Protein AF-A0A6G1YR23-F1 (afdb_monomer_lite)

Secondary structure (DSSP, 8-state):
--TTTHHHHTT--GGGT--SS--EE-TTSBHHHHHHHHHHHT-SEEEEE-TTT--EEEEEEHHHHIIIIIIIS---TTT-BGGGT-B-S-----TTS-TT--

Structure (mmCIF, N/CA/C/O backbone):
data_AF-A0A6G1YR23-F1
#
_entry.id   AF-A0A6G1YR23-F1
#
loop_
_atom_site.group_PDB
_atom_site.id
_atom_site.type_symbol
_atom_site.label_atom_id
_atom_site.label_alt_id
_atom_site.label_comp_id
_atom_site.label_asym_id
_atom_site.label_entity_id
_atom_site.label_seq_id
_atom_site.pdbx_PDB_ins_code
_atom_site.Cartn_x
_atom_site.Cartn_y
_atom_site.Cartn_z
_atom_site.occupancy
_atom_site.B_iso_or_equiv
_atom_site.auth_seq_id
_atom_site.auth_comp_id
_atom_site.auth_asym_id
_atom_site.auth_atom_id
_atom_site.pdbx_PDB_model_num
ATOM 1 N N . MET A 1 1 ? 19.994 -20.810 -31.579 1.00 46.50 1 MET A N 1
ATOM 2 C CA . MET A 1 1 ? 18.744 -20.019 -31.581 1.00 46.50 1 MET A CA 1
ATOM 3 C C . MET A 1 1 ? 18.369 -19.456 -30.195 1.00 46.50 1 MET A C 1
ATOM 5 O O . MET A 1 1 ? 17.313 -18.864 -30.080 1.00 46.50 1 MET A O 1
ATOM 9 N N . ILE A 1 2 ? 19.227 -19.563 -29.160 1.00 46.53 2 ILE A N 1
ATOM 10 C CA . ILE A 1 2 ? 18.91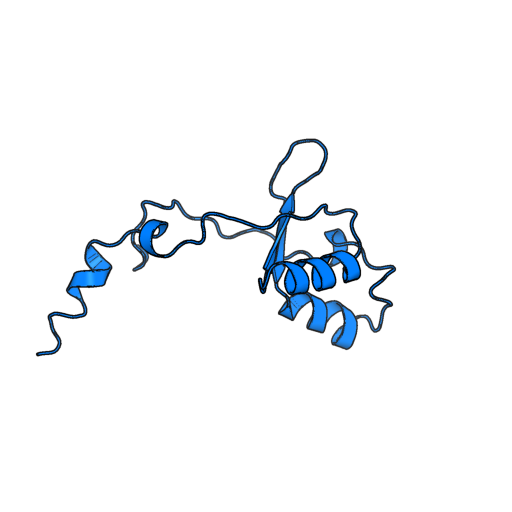6 -19.113 -27.777 1.00 46.53 2 ILE A CA 1
ATOM 11 C C . ILE A 1 2 ? 19.632 -17.789 -27.408 1.00 46.53 2 ILE A C 1
ATOM 13 O O . ILE A 1 2 ? 19.187 -17.061 -26.535 1.00 46.53 2 ILE A O 1
ATOM 17 N N . LYS A 1 3 ? 20.684 -17.389 -28.145 1.00 48.16 3 LYS A N 1
ATOM 18 C CA . LYS A 1 3 ? 21.466 -16.156 -27.884 1.00 48.16 3 LYS A CA 1
ATOM 19 C C . LYS A 1 3 ? 20.715 -14.832 -28.116 1.00 48.16 3 LYS A C 1
ATOM 21 O O . LYS A 1 3 ? 21.258 -13.774 -27.821 1.00 48.16 3 LYS A O 1
ATOM 26 N N . SER A 1 4 ? 19.523 -14.869 -28.715 1.00 51.97 4 SER A N 1
ATOM 27 C CA . SER A 1 4 ? 18.800 -13.653 -29.115 1.00 51.97 4 SER A CA 1
ATOM 28 C C . SER A 1 4 ? 17.826 -13.143 -28.051 1.00 51.97 4 SER A C 1
ATOM 30 O O . SER A 1 4 ? 17.459 -11.975 -28.114 1.00 51.97 4 SER A O 1
ATOM 32 N N . ILE A 1 5 ? 17.435 -13.988 -27.084 1.00 55.25 5 ILE A N 1
ATOM 33 C CA . ILE A 1 5 ? 16.545 -13.604 -25.976 1.00 55.25 5 ILE A CA 1
ATOM 34 C C . ILE A 1 5 ? 17.318 -12.840 -24.880 1.00 55.25 5 ILE A C 1
ATOM 36 O O . ILE A 1 5 ? 16.794 -11.880 -24.329 1.00 5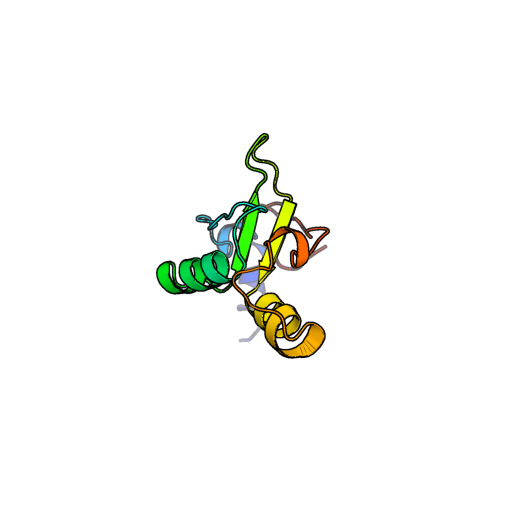5.25 5 ILE A O 1
ATOM 40 N N . ASP A 1 6 ? 18.592 -13.189 -24.646 1.00 56.00 6 ASP A N 1
ATOM 41 C CA . ASP A 1 6 ? 19.474 -12.531 -23.659 1.00 56.00 6 ASP A CA 1
ATOM 42 C C . ASP A 1 6 ? 19.741 -11.055 -23.980 1.00 56.00 6 ASP A C 1
ATOM 44 O O . ASP A 1 6 ? 19.862 -10.223 -23.089 1.00 56.00 6 ASP A O 1
ATOM 48 N N . ARG A 1 7 ? 19.809 -10.702 -25.269 1.00 56.12 7 ARG A N 1
ATOM 49 C CA . ARG A 1 7 ? 20.173 -9.342 -25.702 1.00 56.12 7 ARG A CA 1
ATOM 50 C C . ARG A 1 7 ? 19.109 -8.293 -25.355 1.00 56.12 7 ARG A C 1
A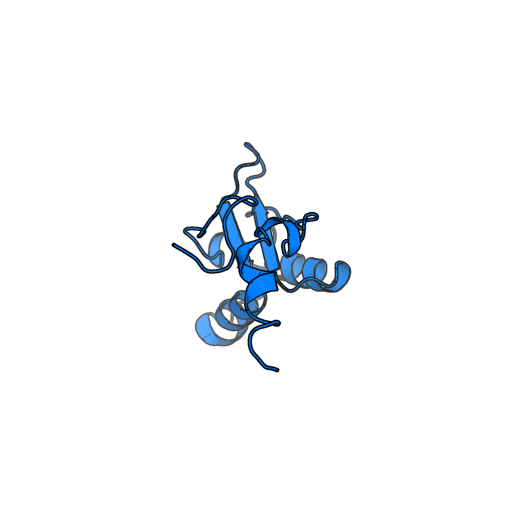TOM 52 O O . ARG A 1 7 ? 19.408 -7.102 -25.329 1.00 56.12 7 ARG A O 1
ATOM 59 N N . PHE A 1 8 ? 17.868 -8.722 -25.127 1.00 60.81 8 PHE A N 1
ATOM 60 C CA . PHE A 1 8 ? 16.754 -7.820 -24.838 1.00 60.81 8 PHE A CA 1
ATOM 61 C C . PHE A 1 8 ? 16.875 -7.191 -23.441 1.00 60.81 8 PHE A C 1
ATOM 63 O O . PHE A 1 8 ? 16.582 -6.010 -23.275 1.00 60.81 8 PHE A O 1
ATOM 70 N N . TRP A 1 9 ? 17.375 -7.943 -22.457 1.00 61.06 9 TRP A N 1
ATOM 71 C CA . TRP A 1 9 ? 17.504 -7.492 -21.066 1.00 61.06 9 TRP A CA 1
ATOM 72 C C . TRP A 1 9 ? 18.694 -6.553 -20.842 1.00 61.06 9 TRP A C 1
ATOM 74 O O . TRP A 1 9 ? 18.626 -5.674 -19.991 1.00 61.06 9 TRP A O 1
ATOM 84 N N . THR A 1 10 ? 19.726 -6.643 -21.687 1.00 66.69 10 THR A N 1
ATOM 85 C CA . THR A 1 10 ? 20.965 -5.854 -21.563 1.00 66.69 10 THR A CA 1
ATOM 86 C C . THR A 1 10 ? 20.812 -4.383 -21.966 1.00 66.69 10 THR A C 1
ATOM 88 O O . THR A 1 10 ? 21.689 -3.570 -21.680 1.00 66.69 10 THR A O 1
ATOM 91 N N . THR A 1 11 ? 19.734 -4.034 -22.676 1.00 80.19 11 THR A N 1
ATOM 92 C CA . THR A 1 11 ? 19.461 -2.656 -23.139 1.00 80.19 11 THR A CA 1
ATOM 93 C C . THR A 1 11 ? 18.185 -2.061 -22.559 1.00 80.19 11 THR A C 1
ATOM 95 O O . THR A 1 11 ? 18.008 -0.846 -22.624 1.00 80.19 11 THR A O 1
ATOM 98 N N . ALA A 1 12 ? 17.321 -2.894 -21.978 1.00 86.31 12 ALA A N 1
ATOM 99 C CA . ALA A 1 12 ? 16.132 -2.436 -21.287 1.00 86.31 12 ALA A CA 1
ATOM 100 C C . ALA A 1 12 ? 16.495 -1.839 -19.920 1.00 86.31 12 ALA A C 1
ATOM 102 O O . ALA A 1 12 ? 17.470 -2.217 -19.273 1.00 86.31 12 ALA A O 1
ATOM 103 N N . THR A 1 13 ? 15.679 -0.898 -19.476 1.00 90.50 13 THR A N 1
ATOM 104 C CA . THR A 1 13 ? 15.761 -0.227 -18.180 1.00 90.50 13 THR A CA 1
ATOM 105 C C . THR A 1 13 ? 14.593 -0.651 -17.299 1.00 90.50 13 THR A C 1
ATOM 107 O O . THR A 1 13 ? 13.567 -1.119 -17.790 1.00 90.50 13 THR A O 1
ATOM 110 N N . ILE A 1 14 ? 14.685 -0.437 -15.986 1.00 89.38 14 ILE A N 1
ATOM 111 C CA . ILE A 1 14 ? 13.546 -0.659 -15.077 1.00 89.38 14 ILE A CA 1
ATOM 112 C C . ILE A 1 14 ? 12.311 0.157 -15.501 1.00 89.38 14 ILE A C 1
ATOM 114 O O . ILE A 1 14 ? 11.188 -0.314 -15.330 1.00 89.38 14 ILE A O 1
ATOM 118 N N . SER A 1 15 ? 12.490 1.334 -16.113 1.00 89.75 15 SER A N 1
ATOM 119 C CA . SER A 1 15 ? 11.390 2.134 -16.664 1.00 89.75 15 SER A CA 1
ATOM 120 C C . SER A 1 15 ? 10.544 1.401 -17.696 1.00 89.75 15 SER A C 1
ATOM 122 O O . SER A 1 15 ? 9.353 1.687 -17.781 1.00 89.75 15 SER A O 1
ATOM 124 N N . ASP A 1 16 ? 11.128 0.461 -18.437 1.00 88.56 16 ASP A N 1
ATOM 125 C CA . ASP A 1 16 ? 10.420 -0.291 -19.475 1.00 88.56 16 ASP A CA 1
ATOM 126 C C . ASP A 1 16 ? 9.456 -1.332 -18.880 1.00 88.56 16 ASP A C 1
ATOM 128 O O . ASP A 1 16 ? 8.544 -1.796 -19.560 1.00 88.56 16 ASP A O 1
ATOM 132 N N . PHE A 1 17 ? 9.622 -1.662 -17.593 1.00 87.56 17 PHE A N 1
ATOM 133 C CA . PHE A 1 17 ? 8.829 -2.669 -16.879 1.00 87.56 17 PHE A CA 1
ATOM 134 C C . PHE A 1 17 ? 8.029 -2.105 -15.696 1.00 87.56 17 PHE A C 1
ATOM 136 O O . PHE A 1 17 ? 7.188 -2.806 -15.134 1.00 87.56 17 PHE A O 1
ATOM 143 N N . MET A 1 18 ? 8.289 -0.864 -15.273 1.00 87.81 18 MET A N 1
ATOM 144 C CA . MET A 1 18 ? 7.645 -0.282 -14.094 1.00 87.81 18 MET A CA 1
ATOM 145 C C . MET A 1 18 ? 6.231 0.231 -14.386 1.00 87.81 18 MET A C 1
ATOM 147 O O . MET A 1 18 ? 5.965 0.864 -15.409 1.00 87.81 18 MET A O 1
ATOM 151 N N . THR A 1 19 ? 5.337 0.083 -13.412 1.00 84.94 19 THR A N 1
ATOM 152 C CA . THR A 1 19 ? 4.050 0.786 -13.421 1.00 84.94 19 THR A CA 1
ATOM 153 C C . THR A 1 19 ? 4.250 2.234 -12.975 1.00 84.94 19 THR A C 1
ATOM 155 O O . THR A 1 19 ? 4.691 2.497 -11.858 1.00 84.94 19 THR A O 1
ATOM 158 N N . THR A 1 20 ? 3.899 3.194 -13.832 1.00 81.56 20 THR A N 1
ATOM 159 C CA . THR A 1 20 ? 4.062 4.636 -13.553 1.00 81.56 20 THR A CA 1
ATOM 160 C C . THR A 1 20 ? 2.943 5.222 -12.695 1.00 81.56 20 THR A C 1
ATOM 162 O O . THR A 1 20 ? 3.161 6.183 -11.960 1.00 81.56 20 THR A O 1
ATOM 165 N N . ARG A 1 21 ? 1.735 4.653 -12.770 1.00 80.44 21 ARG A N 1
ATOM 166 C CA . ARG A 1 21 ? 0.590 5.063 -11.949 1.00 80.44 21 ARG A CA 1
ATOM 167 C C . ARG A 1 21 ? 0.552 4.243 -10.672 1.00 80.44 21 ARG A C 1
ATOM 169 O O . ARG A 1 21 ? 0.004 3.148 -10.638 1.00 80.44 21 ARG A O 1
ATOM 176 N N . ILE A 1 22 ? 1.169 4.790 -9.635 1.00 84.12 22 ILE A N 1
ATOM 177 C CA . ILE A 1 22 ? 1.212 4.181 -8.312 1.00 84.12 22 ILE A CA 1
ATOM 178 C C . ILE A 1 22 ? -0.031 4.609 -7.533 1.00 84.12 22 ILE A C 1
ATOM 180 O O . ILE A 1 22 ? -0.294 5.800 -7.369 1.00 84.12 22 ILE A O 1
ATOM 184 N N . GLU A 1 23 ? -0.778 3.639 -7.016 1.00 94.25 23 GLU A N 1
ATOM 185 C CA . GLU A 1 23 ? -1.890 3.914 -6.116 1.00 94.25 23 GLU A CA 1
ATOM 186 C C . GLU A 1 23 ? -1.385 4.092 -4.679 1.00 94.25 23 GLU A C 1
ATOM 188 O O . GLU A 1 23 ? -0.725 3.220 -4.108 1.00 94.25 23 GLU A O 1
ATOM 193 N N . ALA A 1 24 ? -1.704 5.246 -4.089 1.00 94.38 24 ALA A N 1
ATOM 194 C CA . ALA A 1 24 ? -1.261 5.619 -2.748 1.00 94.38 24 ALA A CA 1
ATOM 195 C C . ALA A 1 24 ? -2.390 5.571 -1.709 1.00 94.38 24 ALA A C 1
ATOM 197 O O . ALA A 1 24 ? -3.567 5.746 -2.044 1.00 94.38 24 ALA A O 1
ATOM 198 N N . ILE A 1 25 ? -2.053 5.384 -0.435 1.00 95.88 25 ILE A N 1
ATOM 199 C CA . ILE A 1 25 ? -3.011 5.448 0.670 1.00 95.88 25 ILE A CA 1
ATOM 200 C C . ILE A 1 25 ? -2.407 6.068 1.932 1.00 95.88 25 ILE A C 1
ATOM 202 O O . ILE A 1 25 ? -1.220 5.926 2.210 1.00 95.88 25 ILE A O 1
ATOM 206 N N . SER A 1 26 ? -3.249 6.746 2.711 1.00 95.06 26 SER A N 1
ATOM 207 C CA . SER A 1 26 ? -2.853 7.355 3.981 1.00 95.06 26 SER A CA 1
ATOM 208 C C . SER A 1 26 ? -2.478 6.287 5.025 1.00 95.06 26 SER A C 1
ATOM 210 O O . SER A 1 26 ? -3.172 5.260 5.126 1.00 95.06 26 SER A O 1
ATOM 212 N N . PRO A 1 27 ? -1.461 6.533 5.876 1.00 93.81 27 PRO A N 1
ATOM 213 C CA . PRO A 1 27 ? -1.108 5.660 6.998 1.00 93.81 27 PRO A CA 1
ATOM 214 C C . PRO A 1 27 ? -2.217 5.569 8.055 1.00 93.81 27 PRO A C 1
ATOM 216 O O . PRO A 1 27 ? -2.267 4.605 8.822 1.00 93.81 27 PRO A O 1
ATOM 219 N N . SER A 1 28 ? -3.106 6.566 8.106 1.00 93.62 28 SER A N 1
ATOM 220 C CA . SER A 1 28 ? -4.203 6.638 9.074 1.00 93.62 28 SER A CA 1
ATOM 221 C C . SER A 1 28 ? -5.457 5.875 8.637 1.00 93.62 28 SER A C 1
ATOM 223 O O . SER A 1 28 ? -6.328 5.613 9.469 1.00 93.62 28 SER A O 1
ATOM 225 N N . SER A 1 29 ? -5.544 5.501 7.354 1.00 94.06 29 SER A N 1
ATOM 226 C CA . SER A 1 29 ? -6.663 4.728 6.810 1.00 94.06 29 SER A CA 1
ATOM 227 C C . SER A 1 29 ? -6.695 3.307 7.375 1.00 94.06 29 SER A C 1
ATOM 229 O O . SER A 1 29 ? -5.662 2.749 7.757 1.00 94.06 29 SER A O 1
ATOM 231 N N . SER A 1 30 ? -7.894 2.725 7.426 1.00 93.19 30 SER A N 1
ATOM 232 C CA . SER A 1 30 ? -8.066 1.335 7.838 1.00 93.19 30 SER A CA 1
ATOM 233 C C . SER A 1 30 ? -7.557 0.374 6.769 1.00 93.19 30 SER A C 1
ATOM 235 O O . SER A 1 30 ? -7.591 0.670 5.570 1.00 93.19 30 SER A O 1
ATOM 237 N N . VAL A 1 31 ? -7.170 -0.822 7.203 1.00 91.81 31 VAL A N 1
ATOM 238 C CA . VAL A 1 31 ? -6.786 -1.910 6.296 1.00 91.81 31 VAL A CA 1
ATOM 239 C C . VAL A 1 31 ? -7.950 -2.308 5.377 1.00 91.81 31 VAL A C 1
ATOM 241 O O . VAL A 1 31 ? -7.729 -2.704 4.237 1.00 91.81 31 VAL A O 1
ATOM 244 N N . GLN A 1 32 ? -9.203 -2.117 5.805 1.00 92.44 32 GLN A N 1
ATOM 245 C CA . GLN A 1 32 ? -10.361 -2.380 4.944 1.00 92.44 32 GLN A CA 1
ATOM 246 C C . GLN A 1 32 ? -10.412 -1.405 3.773 1.00 92.44 32 GLN A C 1
ATOM 248 O O . GLN A 1 32 ? -10.662 -1.804 2.640 1.00 92.44 32 GLN A O 1
ATOM 253 N N . LYS A 1 33 ? -10.144 -0.121 4.031 1.00 94.62 33 LYS A N 1
ATOM 254 C CA . LYS A 1 33 ? -10.087 0.890 2.975 1.00 94.62 33 LYS A CA 1
ATOM 255 C C . LYS A 1 33 ? -8.963 0.586 1.983 1.00 94.62 33 LYS A C 1
ATOM 257 O O . LYS A 1 33 ? -9.134 0.817 0.791 1.00 94.62 33 LYS A O 1
ATOM 262 N N . THR A 1 34 ? -7.856 0.030 2.467 1.00 94.44 34 THR A N 1
ATOM 263 C CA . THR A 1 34 ? -6.757 -0.488 1.642 1.00 94.44 34 THR A CA 1
ATOM 264 C C . THR A 1 34 ? -7.222 -1.633 0.743 1.00 94.44 34 THR A C 1
ATOM 266 O O . THR A 1 34 ? -7.064 -1.528 -0.469 1.00 94.44 34 THR A O 1
ATOM 269 N N . ALA A 1 35 ? -7.862 -2.666 1.298 1.00 93.62 35 ALA A N 1
ATOM 270 C CA . ALA A 1 35 ? -8.367 -3.809 0.529 1.00 93.62 35 ALA A CA 1
ATOM 271 C C . ALA A 1 35 ? -9.437 -3.411 -0.508 1.00 93.62 35 ALA A C 1
ATOM 273 O O . ALA A 1 35 ? -9.382 -3.841 -1.661 1.00 93.62 35 ALA A O 1
ATOM 274 N N . ASN A 1 36 ? -10.368 -2.528 -0.134 1.00 95.19 36 ASN A N 1
ATOM 275 C CA . ASN A 1 36 ? -11.364 -1.994 -1.064 1.00 95.19 36 ASN A CA 1
ATOM 276 C C . ASN A 1 36 ? -10.688 -1.226 -2.202 1.00 95.19 36 ASN A C 1
ATOM 278 O O . ASN A 1 36 ? -10.974 -1.476 -3.364 1.00 95.19 36 ASN A O 1
ATOM 282 N N . LYS A 1 37 ? -9.731 -0.344 -1.883 1.00 95.94 37 LYS A N 1
ATOM 283 C CA . LYS A 1 37 ? -9.018 0.429 -2.902 1.00 95.94 37 LYS A CA 1
ATOM 284 C C . LYS A 1 37 ? -8.197 -0.461 -3.845 1.00 95.94 37 LYS A C 1
ATOM 286 O O . LYS A 1 37 ? -8.144 -0.162 -5.032 1.00 95.94 37 LYS A O 1
ATOM 291 N N . MET A 1 38 ? -7.575 -1.529 -3.342 1.00 95.19 38 MET A N 1
ATOM 292 C CA . MET A 1 38 ? -6.895 -2.539 -4.167 1.00 95.19 38 MET A CA 1
ATOM 293 C C . MET A 1 38 ? -7.859 -3.191 -5.163 1.00 95.19 38 MET A C 1
ATOM 295 O O . MET A 1 38 ? -7.551 -3.264 -6.348 1.00 95.19 38 MET A O 1
ATOM 299 N N . THR A 1 39 ? -9.051 -3.569 -4.693 1.00 94.81 39 THR A N 1
ATOM 300 C CA . THR A 1 39 ? -10.111 -4.162 -5.525 1.00 94.81 39 THR A CA 1
ATOM 301 C C . THR A 1 39 ? -10.626 -3.171 -6.572 1.00 94.81 39 THR A C 1
ATOM 303 O O . THR A 1 39 ? -10.682 -3.494 -7.753 1.00 94.81 39 THR A O 1
ATOM 306 N N . ASP A 1 40 ? -10.940 -1.938 -6.165 1.00 96.44 40 ASP A N 1
ATOM 307 C CA . ASP A 1 40 ? -11.485 -0.893 -7.044 1.00 96.44 40 ASP A CA 1
ATOM 308 C C . ASP A 1 40 ? -10.504 -0.465 -8.146 1.00 96.44 40 ASP A C 1
ATOM 310 O O . ASP A 1 40 ? -10.910 0.037 -9.196 1.00 96.44 40 ASP A O 1
ATOM 314 N N . ARG A 1 41 ? -9.200 -0.585 -7.878 1.00 94.81 41 ARG A N 1
ATOM 315 C CA . ARG A 1 41 ? -8.124 -0.164 -8.784 1.00 94.81 41 ARG A CA 1
ATOM 316 C C . ARG A 1 41 ? -7.453 -1.322 -9.516 1.00 94.81 41 ARG A C 1
ATOM 318 O O . ARG A 1 41 ? -6.594 -1.042 -10.344 1.00 94.81 41 ARG A O 1
ATOM 325 N N . ASP A 1 42 ? -7.849 -2.561 -9.231 1.00 92.75 42 ASP A N 1
ATOM 326 C CA . ASP A 1 42 ? -7.247 -3.785 -9.771 1.00 92.75 42 ASP A CA 1
ATOM 327 C C . ASP A 1 42 ? -5.718 -3.840 -9.552 1.00 92.75 42 ASP A C 1
ATOM 329 O O . ASP A 1 42 ? -4.924 -4.031 -10.473 1.00 92.75 42 ASP A O 1
ATOM 333 N N . VAL A 1 43 ? -5.283 -3.593 -8.307 1.00 93.12 43 VAL A N 1
ATOM 334 C CA . VAL A 1 43 ? -3.862 -3.594 -7.908 1.00 93.12 43 VAL A CA 1
ATOM 335 C C . VAL A 1 43 ? -3.624 -4.420 -6.645 1.00 93.12 43 VAL A C 1
ATOM 337 O O . VAL A 1 43 ? -4.369 -4.319 -5.678 1.00 93.12 43 VAL A O 1
ATOM 340 N N . CYS A 1 44 ? -2.523 -5.174 -6.597 1.00 91.75 44 CYS A N 1
ATOM 341 C CA . CYS A 1 44 ? -2.183 -6.033 -5.449 1.00 91.75 44 CYS A CA 1
ATOM 342 C C . CYS A 1 44 ? -1.350 -5.339 -4.352 1.00 91.75 44 CYS A C 1
ATOM 344 O O . CYS A 1 44 ? -0.933 -5.979 -3.379 1.00 91.75 44 CYS A O 1
ATOM 346 N N . SER A 1 45 ? -1.011 -4.058 -4.515 1.00 93.00 45 SER A N 1
ATOM 347 C CA . SER A 1 45 ? -0.203 -3.312 -3.548 1.00 93.00 45 SER A CA 1
ATOM 348 C C . SER A 1 45 ? -0.501 -1.814 -3.583 1.00 93.00 45 SER A C 1
ATOM 350 O O . SER A 1 45 ? -0.815 -1.258 -4.634 1.00 93.00 45 SER A O 1
ATOM 352 N N . LEU A 1 46 ? -0.409 -1.160 -2.421 1.00 94.69 46 LEU A N 1
ATOM 353 C CA . LEU A 1 46 ? -0.557 0.291 -2.281 1.00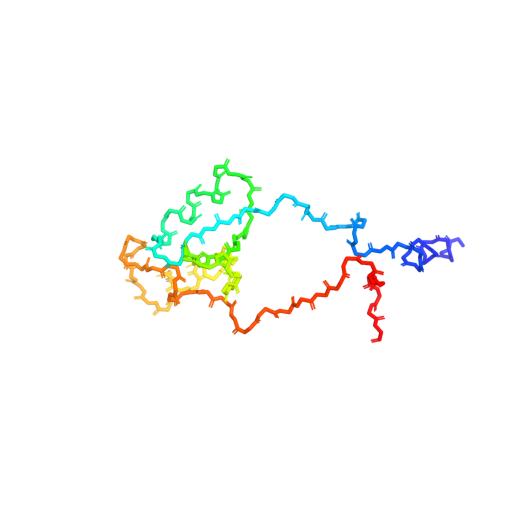 94.69 46 LEU A CA 1
ATOM 354 C C . LEU A 1 46 ? 0.664 0.888 -1.584 1.00 94.69 46 LEU A C 1
ATOM 356 O O . LEU A 1 46 ? 1.159 0.338 -0.597 1.00 94.69 46 LEU A O 1
ATOM 360 N N . VAL A 1 47 ? 1.118 2.043 -2.066 1.00 93.75 47 VAL A N 1
ATOM 361 C CA . VAL A 1 47 ? 2.180 2.815 -1.410 1.00 93.75 47 VAL A CA 1
ATOM 362 C C . VAL A 1 47 ? 1.577 3.657 -0.292 1.00 93.75 47 VAL A C 1
ATOM 364 O O . VAL A 1 47 ? 0.572 4.338 -0.480 1.00 93.75 47 VAL A O 1
ATOM 367 N N . VAL A 1 48 ? 2.189 3.624 0.887 1.00 93.81 48 VAL A N 1
ATOM 368 C CA . VAL A 1 48 ? 1.762 4.443 2.021 1.00 93.81 48 VAL A CA 1
ATOM 369 C C . VAL A 1 48 ? 2.493 5.776 1.960 1.00 93.81 48 VAL A C 1
ATOM 371 O O . VAL A 1 48 ? 3.723 5.799 1.986 1.00 93.81 48 VAL A O 1
ATOM 374 N N . ILE A 1 49 ? 1.744 6.873 1.880 1.00 93.44 49 ILE A N 1
ATOM 375 C CA . ILE A 1 49 ? 2.284 8.236 1.810 1.00 93.44 49 ILE A CA 1
ATOM 376 C C . ILE A 1 49 ? 1.774 9.029 3.008 1.00 93.44 49 ILE A C 1
ATOM 378 O O . ILE A 1 49 ? 0.581 8.987 3.306 1.00 93.44 49 ILE A O 1
ATOM 382 N N . ASP A 1 50 ? 2.674 9.724 3.700 1.00 91.75 50 ASP A N 1
ATOM 383 C CA . ASP A 1 50 ? 2.318 10.604 4.810 1.00 91.75 50 ASP A CA 1
ATOM 384 C C . ASP A 1 50 ? 1.469 11.785 4.320 1.00 91.75 50 ASP A C 1
ATOM 386 O O . ASP A 1 50 ? 1.796 12.449 3.334 1.00 91.75 50 ASP A O 1
ATOM 390 N N . ASP A 1 51 ? 0.377 12.057 5.032 1.00 90.38 51 ASP A N 1
ATOM 391 C CA . ASP A 1 51 ? -0.583 13.091 4.650 1.00 90.38 51 ASP A CA 1
ATOM 392 C C . ASP A 1 51 ? -0.023 14.522 4.801 1.00 90.38 51 ASP A C 1
ATOM 394 O O . ASP A 1 51 ? -0.575 15.454 4.219 1.00 90.38 51 ASP A O 1
ATOM 398 N N . LYS A 1 52 ? 1.040 14.727 5.594 1.00 90.19 52 LYS A N 1
ATOM 399 C CA . LYS A 1 52 ? 1.581 16.057 5.920 1.00 90.19 52 LYS A CA 1
ATOM 400 C C . LYS A 1 52 ? 2.685 16.501 4.973 1.00 90.19 52 LYS A C 1
ATOM 402 O O . LYS A 1 52 ? 2.705 17.662 4.577 1.00 90.19 52 LYS A O 1
ATOM 407 N N . ASP A 1 53 ? 3.621 15.611 4.659 1.00 91.00 53 ASP A N 1
ATOM 408 C CA . ASP A 1 53 ? 4.834 15.940 3.898 1.00 91.00 53 ASP A CA 1
ATOM 409 C C . ASP A 1 53 ? 4.942 15.184 2.563 1.00 91.00 53 ASP A C 1
ATOM 411 O O . ASP A 1 53 ? 5.923 15.350 1.839 1.00 91.00 53 ASP A O 1
ATOM 415 N N . SER A 1 54 ? 3.925 14.388 2.203 1.00 88.56 54 SER A N 1
ATOM 416 C CA . SER A 1 54 ? 3.907 13.549 0.994 1.00 88.56 54 SER A CA 1
ATOM 417 C C . SER A 1 54 ? 5.088 12.576 0.899 1.00 88.56 54 SER A C 1
ATOM 419 O O . SER A 1 54 ? 5.435 12.102 -0.187 1.00 88.56 54 SER A O 1
ATOM 421 N N . LYS A 1 55 ? 5.717 12.246 2.031 1.00 90.19 55 LYS A N 1
ATOM 422 C CA . LYS A 1 55 ? 6.817 11.294 2.076 1.00 90.19 55 LYS A CA 1
ATOM 423 C C . LYS A 1 55 ? 6.294 9.870 1.962 1.00 90.19 55 LYS A C 1
ATOM 425 O O . LYS A 1 55 ? 5.324 9.482 2.610 1.00 90.19 55 LYS A O 1
ATOM 430 N N . VAL A 1 56 ? 6.994 9.054 1.181 1.00 90.25 56 VAL A N 1
ATOM 431 C CA . VAL A 1 56 ? 6.735 7.616 1.125 1.00 90.25 56 VAL A CA 1
ATOM 432 C C . VAL A 1 56 ? 7.172 6.965 2.441 1.00 90.25 56 VAL A C 1
ATOM 434 O O . VAL A 1 56 ? 8.341 7.036 2.823 1.00 90.25 56 VAL A O 1
ATOM 437 N N . LEU A 1 57 ? 6.229 6.317 3.120 1.00 90.44 57 LEU A N 1
ATOM 438 C CA . LEU A 1 57 ? 6.437 5.645 4.402 1.00 90.44 57 LEU A CA 1
ATOM 439 C C . LEU A 1 57 ? 6.687 4.142 4.257 1.00 90.44 57 LEU A C 1
ATOM 441 O O . LEU A 1 57 ? 7.395 3.566 5.082 1.00 90.44 57 LEU A O 1
ATOM 445 N N . GLY A 1 58 ? 6.102 3.507 3.238 1.00 91.62 58 GLY A N 1
ATOM 446 C CA . GLY A 1 58 ? 6.177 2.058 3.054 1.00 91.62 58 GLY A CA 1
ATOM 447 C C . GLY A 1 58 ? 5.276 1.537 1.936 1.00 91.62 58 GLY A C 1
ATOM 448 O O . GLY A 1 58 ? 4.687 2.310 1.179 1.00 91.62 58 GLY A O 1
ATOM 449 N N . LEU A 1 59 ? 5.163 0.213 1.852 1.00 93.00 59 LEU A N 1
ATOM 450 C CA . LEU A 1 59 ? 4.304 -0.507 0.908 1.00 93.00 59 LEU A CA 1
ATOM 451 C C . LEU A 1 59 ? 3.419 -1.478 1.689 1.00 93.00 59 LEU A C 1
ATOM 453 O O . LEU A 1 59 ? 3.888 -2.134 2.619 1.00 93.00 59 LEU A O 1
ATOM 457 N N . ILE A 1 60 ? 2.158 -1.603 1.288 1.00 93.44 60 ILE A N 1
ATOM 458 C CA . ILE A 1 60 ? 1.267 -2.654 1.778 1.00 93.44 60 ILE A CA 1
ATOM 459 C C . ILE A 1 60 ? 0.924 -3.559 0.596 1.00 93.44 60 ILE A C 1
ATOM 461 O O . ILE A 1 60 ? 0.146 -3.146 -0.267 1.00 93.44 60 ILE A O 1
ATOM 465 N N . PRO A 1 61 ? 1.499 -4.769 0.511 1.00 92.44 61 PRO A N 1
ATOM 466 C CA . PRO A 1 61 ? 1.031 -5.793 -0.409 1.00 92.44 61 PRO A CA 1
ATOM 467 C C . PRO A 1 61 ? -0.183 -6.528 0.178 1.00 92.44 61 PRO A C 1
ATOM 469 O O . PRO A 1 61 ? -0.288 -6.715 1.390 1.00 92.44 61 PRO A O 1
ATOM 472 N N . GLU A 1 62 ? -1.067 -7.026 -0.682 1.00 91.56 62 GLU A N 1
ATOM 473 C CA . GLU A 1 62 ? -2.263 -7.784 -0.286 1.00 91.56 62 GLU A CA 1
ATOM 474 C C . GLU A 1 62 ? -1.938 -8.965 0.651 1.00 91.56 62 GLU A C 1
ATOM 476 O O . GLU A 1 62 ? -2.612 -9.190 1.657 1.00 91.56 62 GLU A O 1
ATOM 481 N N . ARG A 1 63 ? -0.827 -9.672 0.402 1.00 90.12 63 ARG A N 1
ATOM 482 C CA . ARG A 1 63 ? -0.374 -10.795 1.245 1.00 90.12 63 ARG A CA 1
ATOM 483 C C . ARG A 1 63 ? -0.125 -10.404 2.707 1.00 90.12 63 ARG A C 1
ATOM 485 O O . ARG A 1 63 ? -0.288 -11.240 3.595 1.00 90.12 63 ARG A O 1
ATOM 492 N N . ASP A 1 64 ? 0.286 -9.161 2.964 1.00 89.19 64 ASP A N 1
ATOM 493 C CA . ASP A 1 64 ? 0.551 -8.690 4.325 1.00 89.19 64 ASP A CA 1
ATOM 494 C C . ASP A 1 64 ? -0.762 -8.365 5.041 1.00 89.19 64 ASP A C 1
ATOM 496 O O . ASP A 1 64 ? -0.848 -8.576 6.249 1.00 89.19 64 ASP A O 1
ATOM 500 N N . ILE A 1 65 ? -1.810 -7.961 4.311 1.00 89.62 65 ILE A N 1
ATOM 501 C CA . ILE A 1 65 ? -3.171 -7.850 4.853 1.00 89.62 65 ILE A CA 1
ATOM 502 C C . ILE A 1 65 ? -3.634 -9.224 5.342 1.00 89.62 65 ILE A C 1
ATOM 504 O O . ILE A 1 65 ? -4.001 -9.365 6.507 1.00 89.62 65 ILE A O 1
ATOM 508 N N . VAL A 1 66 ? -3.539 -10.252 4.493 1.00 88.38 66 VAL A N 1
ATOM 509 C CA . VAL A 1 66 ? -3.950 -11.623 4.843 1.00 88.38 66 VAL A CA 1
ATOM 510 C C . VAL A 1 66 ? -3.187 -12.132 6.067 1.00 88.38 66 VAL A C 1
ATOM 512 O O . VAL A 1 66 ? -3.789 -12.615 7.024 1.00 88.38 66 VAL A O 1
ATOM 515 N N . ARG A 1 67 ? -1.858 -11.984 6.085 1.00 87.19 67 ARG A N 1
ATOM 516 C CA . ARG A 1 67 ? -1.024 -12.444 7.206 1.00 87.19 67 ARG A CA 1
ATOM 517 C C . ARG A 1 67 ? -1.339 -11.715 8.507 1.00 87.19 67 ARG A C 1
ATOM 519 O O . ARG A 1 67 ? -1.553 -12.357 9.533 1.00 87.19 67 ARG A O 1
ATOM 526 N N . ASN A 1 68 ? -1.379 -10.387 8.481 1.00 82.81 68 ASN A N 1
ATOM 527 C CA . ASN A 1 68 ? -1.562 -9.611 9.703 1.00 82.81 68 ASN A CA 1
ATOM 528 C C . ASN A 1 68 ? -2.982 -9.721 10.255 1.00 82.81 68 ASN A C 1
ATOM 530 O O . ASN A 1 68 ? -3.141 -9.771 11.471 1.00 82.81 68 ASN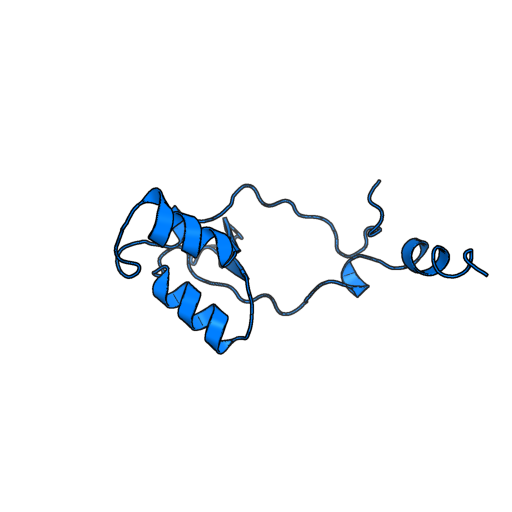 A O 1
ATOM 534 N N . VAL A 1 69 ? -4.000 -9.767 9.395 1.00 80.94 69 VAL A N 1
ATOM 535 C CA . VAL A 1 69 ? -5.405 -9.762 9.820 1.00 80.94 69 VAL A CA 1
ATOM 536 C C . VAL A 1 69 ? -5.899 -11.176 10.115 1.00 80.94 69 VAL A C 1
ATOM 538 O O . VAL A 1 69 ? -6.448 -11.413 11.188 1.00 80.94 69 VAL A O 1
ATOM 541 N N . CYS A 1 70 ? -5.683 -12.120 9.195 1.00 80.25 70 CYS A N 1
ATOM 542 C CA . CYS A 1 70 ? -6.295 -13.449 9.264 1.00 80.25 70 CYS A CA 1
ATOM 543 C C . CYS A 1 70 ? -5.446 -14.479 10.018 1.00 80.25 70 CYS A C 1
ATOM 545 O O . CYS A 1 70 ? -6.007 -15.431 10.549 1.00 80.25 70 CYS A O 1
ATOM 547 N N . ILE A 1 71 ? -4.116 -14.323 10.044 1.00 80.31 71 ILE A N 1
ATOM 548 C CA . ILE A 1 71 ? -3.211 -15.331 10.623 1.00 80.31 71 ILE A CA 1
ATOM 549 C C . ILE A 1 71 ? -2.718 -14.907 12.006 1.00 80.31 71 ILE A C 1
ATOM 551 O O . ILE A 1 71 ? -2.860 -15.664 12.960 1.00 80.31 71 ILE A O 1
ATOM 555 N N . TYR A 1 72 ? -2.123 -13.717 12.123 1.00 76.44 72 TYR A N 1
ATOM 556 C CA . TYR A 1 72 ? -1.399 -13.348 13.343 1.00 76.44 72 TYR A CA 1
ATOM 557 C C . TYR A 1 72 ? -2.267 -12.697 14.412 1.00 76.44 72 TYR A C 1
ATOM 559 O O . TYR A 1 72 ? -2.166 -13.066 15.578 1.00 76.44 72 TYR A O 1
ATOM 567 N N . ASN A 1 73 ? -3.095 -11.720 14.040 1.00 66.56 73 ASN A N 1
ATOM 568 C CA . ASN A 1 73 ? -3.720 -10.859 15.042 1.00 66.56 73 ASN A CA 1
ATOM 569 C C . ASN A 1 73 ? -5.211 -11.162 15.274 1.00 66.56 73 ASN A C 1
ATOM 571 O O . ASN A 1 73 ? -5.757 -10.671 16.254 1.00 66.56 73 ASN A O 1
ATOM 575 N N . ASN A 1 74 ? -5.874 -11.955 14.416 1.00 68.25 74 ASN A N 1
ATOM 576 C CA . ASN A 1 74 ? -7.328 -12.220 14.457 1.00 68.25 74 ASN A CA 1
ATOM 577 C C . ASN A 1 74 ? -8.160 -10.962 14.806 1.00 68.25 74 ASN A C 1
ATOM 579 O O . ASN A 1 74 ? -9.101 -10.992 15.599 1.00 68.25 74 ASN A O 1
ATOM 583 N N . VAL A 1 75 ? -7.737 -9.820 14.262 1.00 71.75 75 VAL A N 1
ATOM 584 C CA . VAL A 1 75 ? -8.252 -8.482 14.574 1.00 71.75 75 VAL A CA 1
ATOM 585 C C . VAL A 1 75 ? -9.220 -8.035 13.496 1.00 71.75 75 VAL A C 1
ATOM 587 O O . VAL A 1 75 ? -9.076 -8.370 12.322 1.00 71.75 75 VAL A O 1
ATOM 590 N N . SER A 1 76 ? -10.180 -7.197 13.881 1.00 76.88 76 SER A N 1
ATOM 591 C CA . SER A 1 76 ? -11.077 -6.568 12.918 1.00 76.88 76 SER A CA 1
ATOM 592 C C . SER A 1 76 ? -10.304 -5.650 11.969 1.00 76.88 76 SER A C 1
ATOM 594 O O . SER A 1 76 ? -9.598 -4.728 12.384 1.00 76.88 76 SER A O 1
ATOM 596 N N . ILE A 1 77 ? -10.501 -5.861 10.669 1.00 75.00 77 ILE A N 1
ATOM 597 C CA . ILE A 1 77 ? -9.889 -5.078 9.589 1.00 75.00 77 ILE A CA 1
ATOM 598 C C . ILE A 1 77 ? -10.281 -3.582 9.624 1.00 75.00 77 ILE A C 1
ATOM 600 O O . ILE A 1 77 ? -9.592 -2.731 9.058 1.00 75.00 77 ILE A O 1
ATOM 604 N N . ASN A 1 78 ? -11.360 -3.244 10.336 1.00 76.75 78 ASN A N 1
ATOM 605 C CA . ASN A 1 78 ? -11.816 -1.869 10.540 1.00 76.75 78 ASN A CA 1
ATOM 606 C C . ASN A 1 78 ? -10.997 -1.097 11.579 1.00 76.75 78 ASN A C 1
ATOM 608 O O . ASN A 1 78 ? -10.865 0.119 11.467 1.00 76.75 78 ASN A O 1
ATOM 612 N N . SER A 1 79 ? -10.454 -1.784 12.588 1.00 76.69 79 SER A N 1
ATOM 613 C CA . SER A 1 79 ? -9.720 -1.148 13.690 1.00 76.69 79 SER A CA 1
ATOM 614 C C . SER A 1 79 ? -8.220 -1.032 13.432 1.00 76.69 79 SER A C 1
ATOM 616 O O . SER A 1 79 ? -7.554 -0.209 14.059 1.00 76.69 79 SER A O 1
ATOM 618 N N . VAL A 1 80 ? -7.673 -1.842 12.521 1.00 83.19 80 VAL A N 1
ATOM 619 C CA . VAL A 1 80 ? -6.247 -1.799 12.183 1.00 83.19 80 VAL A CA 1
ATOM 620 C C . VAL A 1 80 ? -5.989 -0.659 11.209 1.00 83.19 80 VAL A C 1
ATOM 622 O O . VAL A 1 80 ? -6.626 -0.562 10.159 1.00 83.19 80 VAL A O 1
ATOM 625 N N . LYS A 1 81 ? -5.028 0.196 11.556 1.00 87.88 81 LYS A N 1
ATOM 626 C CA . LYS A 1 81 ? -4.526 1.255 10.680 1.00 87.88 81 LYS A CA 1
ATOM 627 C C . LYS A 1 81 ? -3.377 0.739 9.826 1.00 87.88 81 LYS A C 1
ATOM 629 O O . LYS A 1 81 ? -2.589 -0.090 10.278 1.00 87.88 81 LYS A O 1
ATOM 634 N N . ASN A 1 82 ? -3.229 1.312 8.639 1.00 86.56 82 ASN A N 1
ATOM 635 C CA . ASN A 1 82 ? -2.156 0.990 7.698 1.00 86.56 82 ASN A CA 1
ATOM 636 C C . ASN A 1 82 ? -0.750 1.105 8.303 1.00 86.56 82 ASN A C 1
ATOM 638 O O . ASN A 1 82 ? 0.112 0.283 7.999 1.00 86.56 82 ASN A O 1
ATOM 642 N N . VAL A 1 83 ? -0.532 2.060 9.214 1.00 83.19 83 VAL A N 1
ATOM 643 C CA . VAL A 1 83 ? 0.744 2.207 9.937 1.00 83.19 83 VAL A CA 1
ATOM 644 C C . VAL A 1 83 ? 1.190 0.940 10.681 1.00 83.19 83 VAL A C 1
ATOM 646 O O . VAL A 1 83 ? 2.382 0.731 10.861 1.00 83.19 83 VAL A O 1
ATOM 649 N N . GLY A 1 84 ? 0.252 0.082 11.092 1.00 80.25 84 GLY A N 1
ATOM 650 C CA . GLY A 1 84 ? 0.548 -1.133 11.850 1.00 80.25 84 GLY A CA 1
ATOM 651 C C . GLY A 1 84 ? 0.918 -2.352 11.004 1.00 80.25 84 GLY A C 1
ATOM 652 O O . GLY A 1 84 ? 1.321 -3.357 11.579 1.00 80.25 84 GLY A O 1
ATOM 653 N N . ILE A 1 85 ? 0.761 -2.296 9.674 1.00 82.50 85 ILE A N 1
ATOM 654 C CA . ILE A 1 85 ? 0.981 -3.454 8.782 1.00 82.50 85 ILE A CA 1
ATOM 65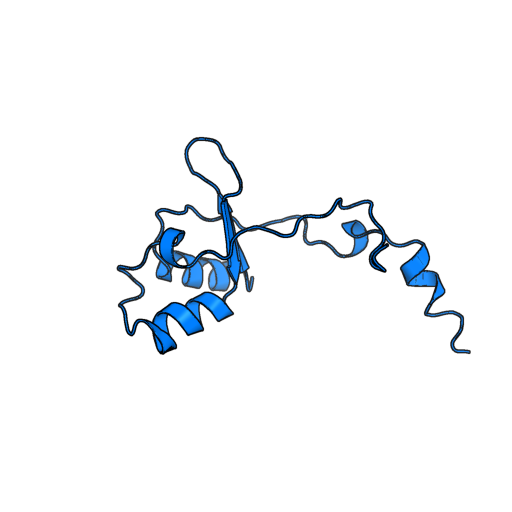5 C C . ILE A 1 85 ? 1.878 -3.152 7.575 1.00 82.50 85 ILE A C 1
ATOM 657 O O . ILE A 1 85 ? 2.043 -4.007 6.708 1.00 82.50 85 ILE A O 1
ATOM 661 N N . LEU A 1 86 ? 2.411 -1.933 7.476 1.00 82.94 86 LEU A N 1
ATOM 662 C CA . LEU A 1 86 ? 3.279 -1.545 6.368 1.00 82.94 86 LEU A CA 1
ATOM 663 C C . LEU A 1 86 ? 4.629 -2.267 6.424 1.00 82.94 86 LEU A C 1
ATOM 665 O O . LEU A 1 86 ? 5.216 -2.445 7.490 1.00 82.94 86 LEU A O 1
ATOM 669 N N . SER A 1 87 ? 5.121 -2.655 5.249 1.00 76.25 87 SER A N 1
ATOM 670 C CA . SER A 1 87 ? 6.465 -3.198 5.074 1.00 76.25 87 SER A CA 1
ATOM 671 C C . SER A 1 87 ? 7.466 -2.053 4.879 1.00 76.25 87 SER A C 1
ATOM 673 O O . SER A 1 87 ? 7.355 -1.294 3.910 1.00 76.25 87 SER A O 1
ATOM 675 N N . SER A 1 88 ? 8.450 -1.961 5.783 1.00 76.31 88 SER A N 1
ATOM 676 C CA . SER A 1 88 ? 9.557 -0.988 5.760 1.00 76.31 88 SER A CA 1
ATOM 677 C C . SER A 1 88 ? 10.859 -1.608 6.299 1.00 76.31 88 SER A C 1
ATOM 679 O O . SER A 1 88 ? 10.786 -2.440 7.206 1.00 76.31 88 SER A O 1
ATOM 681 N N . PRO A 1 89 ? 12.051 -1.204 5.801 1.00 71.62 89 PRO A N 1
ATOM 682 C CA . PRO A 1 89 ? 12.307 -0.148 4.811 1.00 71.62 89 PRO A CA 1
ATOM 683 C C . PRO A 1 89 ? 12.007 -0.573 3.364 1.00 71.62 89 PRO A C 1
ATOM 685 O O . PRO A 1 89 ? 12.050 -1.753 3.023 1.00 71.62 89 PRO A O 1
ATOM 688 N N . LEU A 1 90 ? 11.722 0.404 2.498 1.00 80.12 90 LEU A N 1
ATOM 689 C CA . LEU A 1 90 ? 11.537 0.157 1.068 1.00 80.12 90 LEU A CA 1
ATOM 690 C C . LEU A 1 90 ? 12.873 -0.067 0.366 1.00 80.12 90 LEU A C 1
ATOM 692 O O . LEU A 1 90 ? 13.810 0.715 0.526 1.00 80.12 90 LEU A O 1
ATOM 696 N N . ILE A 1 91 ? 12.919 -1.091 -0.482 1.00 83.00 91 ILE A N 1
ATOM 697 C CA . ILE A 1 91 ? 13.987 -1.260 -1.465 1.00 83.00 91 ILE A CA 1
ATOM 698 C C . ILE A 1 91 ? 13.602 -0.422 -2.684 1.00 83.00 91 ILE A C 1
ATOM 700 O O . ILE A 1 91 ? 12.589 -0.687 -3.329 1.00 83.00 91 ILE A O 1
ATOM 704 N N . ILE A 1 92 ? 14.385 0.617 -2.969 1.00 83.75 92 ILE A N 1
ATOM 705 C CA . ILE A 1 92 ? 14.138 1.566 -4.059 1.00 83.75 92 ILE A CA 1
ATOM 706 C C . ILE A 1 92 ? 15.336 1.527 -5.001 1.00 83.75 92 ILE A C 1
ATOM 708 O O . ILE A 1 92 ? 16.484 1.498 -4.562 1.00 83.75 92 ILE A O 1
ATOM 712 N N . THR A 1 93 ? 15.068 1.563 -6.299 1.00 85.75 93 THR A N 1
ATOM 713 C CA . THR A 1 93 ? 16.090 1.673 -7.339 1.00 85.75 93 THR A CA 1
ATOM 714 C C . THR A 1 93 ? 15.684 2.732 -8.359 1.00 85.75 93 THR A C 1
ATOM 716 O O . THR A 1 93 ? 14.528 3.157 -8.413 1.00 85.75 93 THR A O 1
ATOM 719 N N . LYS A 1 94 ? 16.649 3.207 -9.146 1.00 87.00 94 LYS A N 1
ATOM 720 C CA . LYS A 1 94 ? 16.400 4.205 -10.187 1.00 87.00 94 LYS A CA 1
ATOM 721 C C . LYS A 1 94 ? 15.740 3.531 -11.386 1.00 87.00 94 LYS A C 1
ATOM 723 O O . LYS A 1 94 ? 16.174 2.462 -11.807 1.00 87.00 94 LYS A O 1
ATOM 728 N N . SER A 1 95 ? 14.750 4.188 -11.983 1.00 87.19 95 SER A N 1
ATOM 729 C CA . SER A 1 95 ? 14.071 3.689 -13.187 1.00 87.19 95 SER A CA 1
ATOM 730 C C . SER A 1 95 ? 15.033 3.444 -14.356 1.00 87.19 95 SER A C 1
ATOM 732 O O . SER A 1 95 ? 14.839 2.515 -15.125 1.00 87.19 95 SER A O 1
ATOM 734 N N . ASN A 1 96 ? 16.117 4.213 -14.459 1.00 87.19 96 ASN A N 1
ATOM 735 C CA . ASN A 1 96 ? 17.114 4.078 -15.521 1.00 87.19 96 ASN A CA 1
ATOM 736 C C . ASN A 1 96 ? 18.208 3.024 -15.256 1.00 87.19 96 ASN A C 1
ATOM 738 O O . ASN A 1 96 ? 19.208 3.007 -15.970 1.00 87.19 96 ASN A O 1
ATOM 742 N N . SER A 1 97 ? 18.071 2.196 -14.217 1.00 87.00 97 SER A N 1
ATOM 743 C CA . SER A 1 97 ? 19.020 1.109 -13.943 1.00 87.00 97 SER A CA 1
ATOM 744 C C . SER A 1 97 ? 18.689 -0.159 -14.741 1.00 87.00 97 SER A C 1
ATOM 746 O O . SER A 1 97 ? 17.577 -0.298 -15.255 1.00 87.00 97 SER A O 1
ATOM 748 N N . SER A 1 98 ? 19.672 -1.059 -14.867 1.00 84.81 98 SER A N 1
ATOM 749 C CA . SER A 1 98 ? 19.510 -2.352 -15.543 1.00 84.81 98 SER A CA 1
ATOM 750 C C . SER A 1 98 ? 18.650 -3.313 -14.701 1.00 84.81 98 SER A C 1
ATOM 752 O O . SER A 1 98 ? 18.884 -3.415 -13.492 1.00 84.81 98 SER A O 1
ATOM 754 N N . PRO A 1 99 ? 17.699 -4.054 -15.305 1.00 80.62 99 PRO A N 1
ATOM 755 C CA . PRO A 1 99 ? 16.929 -5.105 -14.636 1.00 80.62 99 PRO A CA 1
ATOM 756 C C . PRO A 1 99 ? 17.772 -6.285 -14.132 1.00 80.62 99 PRO A C 1
ATOM 758 O O . PRO A 1 99 ? 17.327 -7.002 -13.241 1.00 80.62 99 PRO A O 1
ATOM 761 N N . GLU A 1 100 ? 18.969 -6.498 -14.690 1.00 76.88 100 GLU A N 1
ATOM 762 C CA . GLU A 1 100 ? 19.848 -7.627 -14.341 1.00 76.88 100 GLU A CA 1
ATOM 763 C C . GLU A 1 100 ? 20.506 -7.472 -12.955 1.00 76.88 100 GLU A C 1
ATOM 765 O O . GLU A 1 100 ? 21.047 -8.437 -12.417 1.00 76.88 100 GLU A O 1
ATOM 770 N N . GLY A 1 101 ? 20.406 -6.285 -12.340 1.00 64.94 101 GLY A N 1
ATOM 771 C CA . GLY A 1 101 ? 21.175 -5.941 -11.145 1.00 64.94 101 GLY A CA 1
ATOM 772 C C . GLY A 1 101 ? 22.656 -5.718 -11.478 1.00 64.94 101 GLY A C 1
ATOM 773 O O . GLY A 1 101 ? 23.136 -6.124 -12.532 1.00 64.94 101 GLY A O 1
ATOM 774 N N . ASN A 1 102 ? 23.375 -5.014 -10.604 1.00 50.28 102 ASN A N 1
ATOM 775 C CA . ASN A 1 102 ? 24.843 -4.980 -10.649 1.00 50.28 102 ASN A CA 1
ATOM 776 C C . ASN A 1 102 ? 25.413 -6.115 -9.803 1.00 50.28 102 ASN A C 1
ATOM 778 O O . ASN A 1 102 ? 24.807 -6.387 -8.739 1.00 50.28 102 ASN A O 1
#

pLDDT: mean 83.44, std 12.36, range [46.5, 96.44]

Sequence (102 aa):
MIKSIDRFWTTATISDFMTTRIEAISPSSSVQKTANKMTDRDVCSLVVIDDKDSKVLGLIPERDIVRNVCIYNNVSINSVKNVGILSSPLIITKSNSSPEGN

Radius of gyration: 17.12 Å; chains: 1; bounding box: 37×36×47 Å

Foldseek 3Di:
DPVPVVVVLVPAFLLVVDDPDAAADEQQAFQVVVVVVCVVVVHQKHFYAHPPPRDTDAMDGNVLSCCVCVPPPVDDSRPDGNNVRGDDDDDDDDRGHGPVHD